Protein AF-A0A7W3YLF6-F1 (afdb_monomer_lite)

pLDDT: mean 79.17, std 14.05, range [45.22, 95.12]

Foldseek 3Di:
DDKDALVVQQDWDWDDDPQKIKIWHRKDKFFDDDDFWDKDQDDGPDPPPVPQPDDVVPQDDQDFAWKFFWAQDPVRMIDGPPVGTQDWGWDWDQDPNTIMITTGRDPVDPVVVSCVVVVGRMMMGTTMGIGRD

Secondary structure (DSSP, 8-state):
--EEEHHHHTS-EEEEETTEEEEE---EEEESSS-SEEEE---------TT----GGG---S---EEEEEEEETTTEEEEEEEEEPP-EEEEEEETTEEEEEEE--TTS-HHHHHHHTT--EEEEE-EEEEE-

Organism: NCBI:txid2759748

Radius of gyration: 15.6 Å; chains: 1; bounding box: 39×37×39 Å

Structure (mmCIF, N/CA/C/O backbone):
data_AF-A0A7W3YLF6-F1
#
_entry.id   AF-A0A7W3YLF6-F1
#
loop_
_atom_site.group_PDB
_atom_site.id
_atom_site.type_symbol
_atom_site.label_atom_id
_atom_site.label_alt_id
_atom_site.label_comp_id
_atom_site.label_asym_id
_atom_site.label_entity_id
_atom_site.label_seq_id
_atom_site.pdbx_PDB_ins_code
_atom_site.Cartn_x
_atom_site.Cartn_y
_atom_site.Cartn_z
_atom_site.occupancy
_atom_site.B_iso_or_equiv
_atom_site.auth_seq_id
_atom_site.auth_comp_id
_atom_site.auth_asym_id
_atom_site.auth_atom_id
_atom_site.pdbx_PDB_model_num
ATOM 1 N N . MET A 1 1 ? -3.847 -11.069 13.923 1.00 58.53 1 MET A N 1
ATOM 2 C CA . MET A 1 1 ? -3.438 -9.758 13.371 1.00 58.53 1 MET A CA 1
ATOM 3 C C . MET A 1 1 ? -1.929 -9.667 13.505 1.00 58.53 1 MET A C 1
ATOM 5 O O . MET A 1 1 ? -1.421 -10.130 14.520 1.00 58.53 1 MET A O 1
ATOM 9 N N . THR A 1 2 ? -1.219 -9.151 12.500 1.00 79.25 2 THR A N 1
ATOM 10 C CA . THR A 1 2 ? 0.254 -9.127 12.494 1.00 79.25 2 THR A CA 1
ATOM 11 C C . THR A 1 2 ? 0.727 -7.682 12.436 1.00 79.25 2 THR A C 1
ATOM 13 O O . THR A 1 2 ? 0.535 -7.011 11.424 1.00 79.25 2 THR A O 1
ATOM 16 N N . MET A 1 3 ? 1.338 -7.207 13.521 1.00 86.69 3 MET A N 1
ATOM 17 C CA . MET A 1 3 ? 2.035 -5.921 13.535 1.00 86.69 3 MET A CA 1
ATOM 18 C C . MET A 1 3 ? 3.402 -6.076 12.870 1.00 86.69 3 MET A C 1
ATOM 20 O O . MET A 1 3 ? 4.074 -7.091 13.052 1.00 86.69 3 MET A O 1
ATOM 24 N N . THR A 1 4 ? 3.816 -5.073 12.102 1.00 88.19 4 THR A N 1
ATOM 25 C CA . THR A 1 4 ? 5.120 -5.047 11.428 1.00 88.19 4 THR A CA 1
ATOM 26 C C . THR A 1 4 ? 5.812 -3.725 11.735 1.00 88.19 4 THR A C 1
ATOM 28 O O . THR A 1 4 ? 5.144 -2.699 11.846 1.00 88.19 4 THR A O 1
ATOM 31 N N . SER A 1 5 ? 7.138 -3.723 11.905 1.00 91.62 5 SER A N 1
ATOM 32 C CA . SER A 1 5 ? 7.863 -2.455 12.027 1.00 91.62 5 SER A CA 1
ATOM 33 C C . SER A 1 5 ? 7.895 -1.731 10.683 1.00 91.62 5 SER A C 1
ATOM 35 O O . SER A 1 5 ? 8.003 -2.367 9.632 1.00 91.62 5 SER A O 1
ATOM 37 N N . VAL A 1 6 ? 7.850 -0.402 10.722 1.00 87.12 6 VAL A N 1
ATOM 38 C CA . VAL A 1 6 ? 7.970 0.454 9.530 1.00 87.12 6 VAL A CA 1
ATOM 39 C C . VAL A 1 6 ? 9.260 0.139 8.775 1.00 87.12 6 VAL A C 1
ATOM 41 O O . VAL A 1 6 ? 9.216 -0.170 7.590 1.00 87.12 6 VAL A O 1
ATOM 44 N N . LYS A 1 7 ? 10.385 0.046 9.497 1.00 86.69 7 LYS A N 1
ATOM 45 C CA . LYS A 1 7 ? 11.697 -0.298 8.927 1.00 86.69 7 LYS A CA 1
ATOM 46 C C . LYS A 1 7 ? 11.696 -1.598 8.129 1.00 86.69 7 LYS A C 1
ATOM 48 O O . LYS A 1 7 ? 12.421 -1.708 7.151 1.00 86.69 7 LYS A O 1
ATOM 53 N N . LYS A 1 8 ? 10.921 -2.603 8.551 1.00 87.12 8 LYS A N 1
ATOM 54 C CA . LYS A 1 8 ? 10.814 -3.874 7.822 1.00 87.12 8 LYS A CA 1
ATOM 55 C C . LYS A 1 8 ? 9.970 -3.732 6.554 1.00 87.12 8 LYS A C 1
ATOM 57 O O . LYS A 1 8 ? 10.228 -4.434 5.588 1.00 87.12 8 LYS A O 1
ATOM 62 N N . LEU A 1 9 ? 8.968 -2.856 6.555 1.00 85.75 9 LEU A N 1
ATOM 63 C CA . LEU A 1 9 ? 8.135 -2.595 5.380 1.00 85.75 9 LEU A CA 1
ATOM 64 C C . LEU A 1 9 ? 8.821 -1.698 4.344 1.00 85.75 9 LEU A C 1
ATOM 66 O O . LEU A 1 9 ? 8.511 -1.795 3.165 1.00 85.75 9 LEU A O 1
ATOM 70 N N . GLU A 1 10 ? 9.762 -0.859 4.764 1.00 84.19 10 GLU A N 1
ATOM 71 C CA . GLU A 1 10 ? 10.588 -0.033 3.874 1.00 84.19 10 GLU A CA 1
ATOM 72 C C . GLU A 1 10 ? 11.756 -0.810 3.241 1.00 84.19 10 GLU A C 1
ATOM 74 O O . GLU A 1 10 ? 12.535 -0.252 2.471 1.00 84.19 10 GLU A O 1
ATOM 79 N N . GLN A 1 11 ? 11.910 -2.100 3.551 1.00 83.50 11 GLN A N 1
ATOM 80 C CA . GLN A 1 11 ? 12.904 -2.952 2.905 1.00 83.50 11 GLN A CA 1
ATOM 81 C C . GLN A 1 11 ? 12.365 -3.495 1.586 1.00 83.50 11 GLN A C 1
ATOM 83 O O . GLN A 1 11 ? 11.328 -4.157 1.554 1.00 83.50 11 GLN A O 1
ATOM 88 N N . VAL A 1 12 ? 13.128 -3.292 0.512 1.00 80.88 12 VAL A N 1
ATOM 89 C CA . VAL A 1 12 ? 12.870 -3.953 -0.769 1.00 80.88 12 VAL A CA 1
ATOM 90 C C . VAL A 1 12 ? 13.137 -5.446 -0.610 1.00 80.88 12 VAL A C 1
ATOM 92 O O . VAL A 1 12 ? 14.215 -5.855 -0.171 1.00 80.88 12 VAL A O 1
ATOM 95 N N . THR A 1 13 ? 12.163 -6.269 -0.981 1.00 83.25 13 THR A N 1
ATOM 96 C CA . THR A 1 13 ? 12.299 -7.730 -0.986 1.00 83.25 13 THR A CA 1
ATOM 97 C C . THR A 1 13 ? 11.869 -8.296 -2.330 1.00 83.25 13 THR A C 1
ATOM 99 O O . THR A 1 13 ? 11.169 -7.649 -3.107 1.00 83.25 13 THR A O 1
ATOM 102 N N . TYR A 1 14 ? 12.313 -9.510 -2.637 1.00 81.69 14 TYR A N 1
ATOM 103 C CA . TYR A 1 14 ? 11.969 -10.176 -3.885 1.00 81.69 14 TYR A CA 1
ATOM 104 C C . TYR A 1 14 ? 11.702 -11.657 -3.649 1.00 81.69 14 TYR 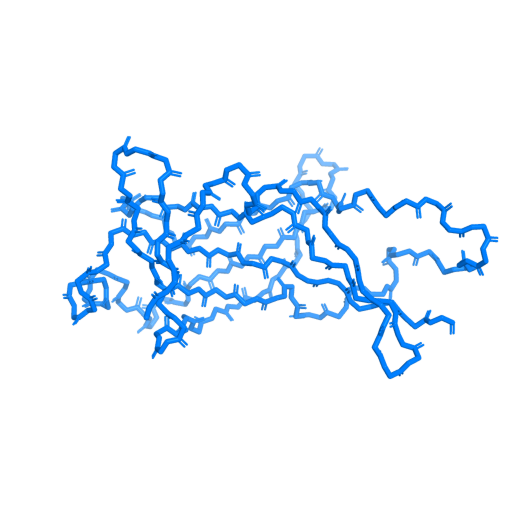A C 1
ATOM 106 O O . TYR A 1 14 ? 12.297 -12.282 -2.770 1.00 81.69 14 TYR A O 1
ATOM 114 N N . GLU A 1 15 ? 10.821 -12.228 -4.461 1.00 85.06 15 GLU A N 1
ATOM 115 C CA . GLU A 1 15 ? 10.530 -13.657 -4.467 1.00 85.06 15 GLU A CA 1
ATOM 116 C C . GLU A 1 15 ? 10.313 -14.160 -5.898 1.00 85.06 15 GLU A C 1
ATOM 118 O O . GLU A 1 15 ? 9.784 -13.447 -6.752 1.00 85.06 15 GLU A O 1
ATOM 123 N N . LYS A 1 16 ? 10.718 -15.405 -6.174 1.00 80.75 16 LYS A N 1
ATOM 124 C CA . LYS A 1 16 ? 10.361 -16.088 -7.423 1.00 80.75 16 LYS A CA 1
ATOM 125 C C . LYS A 1 16 ? 9.096 -16.907 -7.196 1.00 80.75 16 LYS A C 1
ATOM 127 O O . LYS A 1 16 ? 9.076 -17.788 -6.338 1.00 80.75 16 LYS A O 1
ATOM 132 N N . LYS A 1 17 ? 8.053 -16.647 -7.983 1.00 81.44 17 LYS A N 1
ATOM 133 C CA . LYS A 1 17 ? 6.768 -17.350 -7.895 1.00 81.44 17 LYS A CA 1
ATOM 134 C C . LYS A 1 17 ? 6.189 -17.561 -9.287 1.00 81.44 17 LYS A C 1
ATOM 136 O O . LYS A 1 17 ? 6.070 -16.619 -10.059 1.00 81.44 17 LYS A O 1
ATOM 141 N N . ASN A 1 18 ? 5.815 -18.801 -9.607 1.00 81.31 18 ASN A N 1
ATOM 142 C CA . ASN A 1 18 ? 5.214 -19.174 -10.897 1.00 81.31 18 ASN A CA 1
ATOM 143 C C . ASN A 1 18 ? 6.025 -18.708 -12.128 1.00 81.31 18 ASN A C 1
ATOM 145 O O . ASN A 1 18 ? 5.446 -18.240 -13.104 1.00 81.31 18 ASN A O 1
ATOM 149 N N . GLY A 1 19 ? 7.360 -18.790 -12.073 1.00 75.00 19 GLY A N 1
ATOM 150 C CA . GLY A 1 19 ? 8.236 -18.353 -13.173 1.00 75.00 19 GLY A CA 1
ATOM 151 C C . GLY A 1 19 ? 8.349 -16.834 -13.346 1.00 75.00 19 GLY A C 1
ATOM 152 O O . GLY A 1 19 ? 8.964 -16.380 -14.301 1.00 75.00 19 GLY A O 1
ATOM 153 N N . LYS A 1 20 ? 7.780 -16.045 -12.428 1.00 76.00 20 LYS A N 1
ATOM 154 C CA . LYS A 1 20 ? 7.923 -14.589 -12.383 1.00 76.00 20 LYS A CA 1
ATOM 155 C C . LYS A 1 20 ? 8.777 -14.171 -11.195 1.00 76.00 20 LYS A C 1
ATOM 157 O O . LYS A 1 20 ? 8.733 -14.804 -10.134 1.00 76.00 20 LYS A O 1
ATOM 162 N N . LEU A 1 21 ? 9.506 -13.075 -11.358 1.00 77.50 21 LEU A N 1
ATOM 163 C CA . LEU A 1 21 ? 10.113 -12.353 -10.251 1.00 77.50 21 LEU A CA 1
ATOM 164 C C . LEU A 1 21 ? 9.111 -11.318 -9.734 1.00 77.50 21 LEU A C 1
ATOM 166 O O . LEU A 1 21 ? 8.691 -10.429 -10.473 1.00 77.50 21 LEU A O 1
ATOM 170 N N . ILE A 1 22 ? 8.740 -11.440 -8.465 1.00 81.69 22 ILE A N 1
ATOM 171 C CA . ILE A 1 22 ? 7.893 -10.480 -7.762 1.00 81.69 22 ILE A CA 1
ATOM 172 C C . ILE A 1 22 ? 8.796 -9.628 -6.882 1.00 81.69 22 ILE A C 1
ATOM 174 O O . ILE A 1 22 ? 9.562 -10.159 -6.077 1.00 81.69 22 ILE A O 1
ATOM 178 N N . ILE A 1 23 ? 8.703 -8.314 -7.038 1.00 79.31 23 ILE A N 1
ATOM 179 C CA . ILE A 1 23 ? 9.470 -7.341 -6.265 1.00 79.31 23 ILE A CA 1
ATOM 180 C C . ILE A 1 23 ? 8.496 -6.563 -5.408 1.00 79.31 23 ILE A C 1
ATOM 182 O O . ILE A 1 23 ? 7.599 -5.904 -5.930 1.00 79.31 23 ILE A O 1
ATOM 186 N N . HIS A 1 24 ? 8.686 -6.660 -4.100 1.00 83.00 24 HIS A N 1
ATOM 187 C CA . HIS A 1 24 ? 7.971 -5.879 -3.105 1.00 83.00 24 HIS A CA 1
ATOM 188 C C . HIS A 1 24 ? 8.843 -4.667 -2.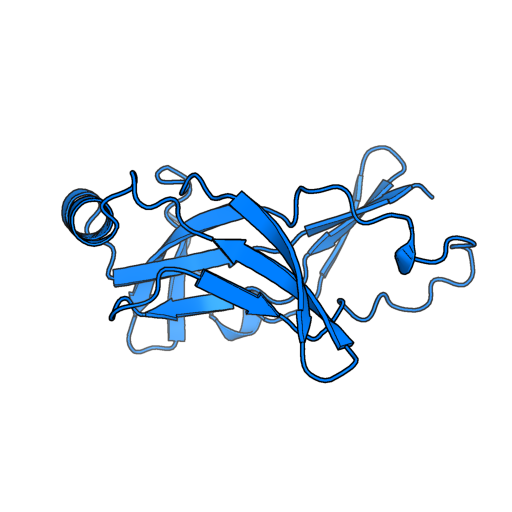797 1.00 83.00 24 HIS A C 1
ATOM 190 O O . HIS A 1 24 ? 9.904 -4.811 -2.184 1.00 83.00 24 HIS A O 1
ATOM 196 N N . ASP A 1 25 ? 8.438 -3.500 -3.288 1.00 81.50 25 ASP A N 1
ATOM 197 C CA . ASP A 1 25 ? 9.165 -2.261 -3.023 1.00 81.50 25 ASP A CA 1
ATOM 198 C C . ASP A 1 25 ? 8.881 -1.747 -1.607 1.00 81.50 25 ASP A C 1
ATOM 200 O O . ASP A 1 25 ? 8.039 -2.278 -0.877 1.00 81.50 25 ASP A O 1
ATOM 204 N N . GLN A 1 26 ? 9.590 -0.693 -1.227 1.00 85.69 26 GLN A N 1
ATOM 205 C CA . GLN A 1 26 ? 9.382 0.033 0.008 1.00 85.69 26 GLN A CA 1
ATOM 206 C C . GLN A 1 26 ? 7.912 0.436 0.168 1.00 85.69 26 GLN A C 1
ATOM 208 O O . GLN A 1 26 ? 7.353 1.196 -0.625 1.00 85.69 26 GLN A O 1
ATOM 213 N N . ALA A 1 27 ? 7.286 -0.041 1.240 1.00 87.56 27 ALA A N 1
ATOM 214 C CA . ALA A 1 27 ? 5.954 0.405 1.597 1.00 87.56 27 ALA A CA 1
ATOM 215 C C . ALA A 1 27 ? 5.938 1.911 1.854 1.00 87.56 27 ALA A C 1
ATOM 217 O O . ALA A 1 27 ? 6.905 2.508 2.336 1.00 87.56 27 ALA A O 1
ATOM 218 N N . ARG A 1 28 ? 4.781 2.513 1.608 1.00 88.56 28 ARG A N 1
ATOM 219 C CA . ARG A 1 28 ? 4.533 3.913 1.916 1.00 88.56 28 ARG A CA 1
ATOM 220 C C . ARG A 1 28 ? 3.389 4.031 2.902 1.00 88.56 28 ARG A C 1
ATOM 222 O O . ARG A 1 28 ? 2.336 3.424 2.715 1.00 88.56 28 ARG A O 1
ATOM 229 N N . ILE A 1 29 ? 3.607 4.804 3.958 1.00 88.25 29 ILE A N 1
ATOM 230 C CA . ILE A 1 29 ? 2.649 4.984 5.047 1.00 88.25 29 ILE A CA 1
ATOM 231 C C . ILE A 1 29 ? 2.226 6.446 5.073 1.00 88.25 29 ILE A C 1
ATOM 233 O O . ILE A 1 29 ? 3.068 7.339 5.100 1.00 88.25 29 ILE A O 1
ATOM 237 N N . ILE A 1 30 ? 0.920 6.683 5.080 1.00 85.19 30 ILE A N 1
ATOM 238 C CA . ILE A 1 30 ? 0.328 8.017 5.144 1.00 85.19 30 ILE A CA 1
ATOM 239 C C . ILE A 1 30 ? -0.509 8.097 6.410 1.00 85.19 30 ILE A C 1
ATOM 241 O O . ILE A 1 30 ? -1.430 7.303 6.588 1.00 85.19 30 ILE A O 1
ATOM 245 N N . ILE A 1 31 ? -0.210 9.063 7.275 1.00 85.00 31 ILE A N 1
ATOM 246 C CA . ILE A 1 31 ? -1.000 9.349 8.477 1.00 85.00 31 ILE A CA 1
ATOM 247 C C . ILE A 1 31 ? -2.102 10.338 8.083 1.00 85.00 31 ILE A C 1
ATOM 249 O O . ILE A 1 31 ? -1.854 11.308 7.370 1.00 85.00 31 ILE A O 1
ATOM 253 N N . ALA A 1 32 ? -3.338 10.025 8.460 1.00 63.59 32 ALA A N 1
ATOM 254 C CA . ALA A 1 32 ? -4.537 10.561 7.834 1.00 63.59 32 ALA A CA 1
ATOM 255 C C . ALA A 1 32 ? -4.857 12.022 8.198 1.00 63.59 32 ALA A C 1
ATOM 257 O O . ALA A 1 32 ? -5.755 12.284 8.991 1.00 63.59 32 ALA A O 1
ATOM 258 N N . GLU A 1 33 ? -4.205 12.973 7.533 1.00 56.78 33 GLU A N 1
ATOM 259 C CA . GLU A 1 33 ? -4.718 14.337 7.382 1.00 56.78 33 GLU A CA 1
ATOM 260 C C . GLU A 1 33 ? -4.664 14.763 5.905 1.00 56.78 33 GLU A C 1
ATOM 262 O O . GLU A 1 33 ? -3.600 14.902 5.313 1.00 56.78 33 GLU A O 1
ATOM 267 N N . GLY A 1 34 ? -5.838 14.943 5.285 1.00 56.25 34 GLY A N 1
ATOM 268 C CA . GLY A 1 34 ? -6.010 15.741 4.060 1.00 56.25 34 GLY A CA 1
ATOM 269 C C . GLY A 1 34 ? -5.546 15.171 2.710 1.00 56.25 34 GLY A C 1
ATOM 270 O O . GLY A 1 34 ? -5.711 15.863 1.708 1.00 56.25 34 GLY A O 1
ATOM 271 N N . PHE A 1 35 ? -5.008 13.951 2.621 1.00 64.25 35 PHE A N 1
ATOM 272 C CA . PHE A 1 35 ? -4.462 13.440 1.351 1.00 64.25 35 PHE A CA 1
ATOM 273 C C . PHE A 1 35 ? -5.443 12.594 0.519 1.00 64.25 35 PHE A C 1
ATOM 275 O O . PHE A 1 35 ? -5.959 11.577 0.977 1.00 64.25 35 PHE A O 1
ATOM 282 N N . SER A 1 36 ? -5.637 12.989 -0.746 1.00 68.38 36 SER A N 1
ATOM 283 C CA . SER A 1 36 ? -6.415 12.269 -1.774 1.00 68.38 36 SER A CA 1
ATOM 284 C C . SER A 1 36 ? -5.548 11.549 -2.820 1.00 68.38 36 SER A C 1
ATOM 286 O O . SER A 1 36 ? -6.060 10.764 -3.620 1.00 68.38 36 SER A O 1
ATOM 288 N N . LYS A 1 37 ? -4.231 11.791 -2.826 1.00 76.00 37 LYS A N 1
ATOM 289 C CA . LYS A 1 37 ? -3.303 11.300 -3.853 1.00 76.00 37 LYS A CA 1
ATOM 290 C C . LYS A 1 37 ? -1.919 11.029 -3.269 1.00 76.00 37 LYS A C 1
ATOM 292 O O . LYS A 1 37 ? -1.430 11.816 -2.465 1.00 76.00 37 LYS A O 1
ATOM 297 N N . MET A 1 38 ? -1.276 9.961 -3.732 1.00 80.88 38 MET A N 1
ATOM 298 C CA . MET A 1 38 ? 0.114 9.630 -3.424 1.00 80.88 38 MET A CA 1
ATOM 299 C C . MET A 1 38 ? 0.895 9.380 -4.711 1.00 80.88 38 MET A C 1
ATOM 301 O O . MET A 1 38 ? 0.383 8.733 -5.623 1.00 80.88 38 MET A O 1
ATOM 305 N N . MET A 1 39 ? 2.124 9.890 -4.766 1.00 80.06 39 MET A N 1
ATOM 306 C CA . MET A 1 39 ? 3.064 9.687 -5.866 1.00 80.06 39 MET A CA 1
ATOM 307 C C . MET A 1 39 ? 4.428 9.283 -5.325 1.00 80.06 39 MET A C 1
ATOM 309 O O . MET A 1 39 ? 4.857 9.804 -4.297 1.00 80.06 39 MET A O 1
ATOM 313 N N . ASP A 1 40 ? 5.096 8.394 -6.047 1.00 73.50 40 ASP A N 1
ATOM 314 C CA . ASP A 1 40 ? 6.483 8.010 -5.845 1.00 73.50 40 ASP A CA 1
ATOM 315 C C . ASP A 1 40 ? 7.300 8.332 -7.097 1.00 73.50 40 ASP A C 1
ATOM 317 O O . ASP A 1 40 ? 6.871 8.100 -8.231 1.00 73.50 40 ASP A O 1
ATOM 321 N N . THR A 1 41 ? 8.478 8.904 -6.881 1.00 62.53 41 THR A N 1
ATOM 322 C CA . THR A 1 41 ? 9.442 9.258 -7.927 1.00 62.53 41 THR A CA 1
ATOM 323 C C . THR A 1 41 ? 10.500 8.180 -8.119 1.00 62.53 41 THR A C 1
ATOM 325 O O . THR A 1 41 ? 11.218 8.195 -9.117 1.00 62.53 41 THR A O 1
ATOM 328 N N . THR A 1 42 ? 10.624 7.245 -7.175 1.00 63.09 42 THR A N 1
ATOM 329 C CA . THR A 1 42 ? 11.662 6.221 -7.214 1.00 63.09 42 THR A CA 1
ATOM 330 C C . THR A 1 42 ? 11.047 4.949 -7.764 1.00 63.09 42 THR A C 1
ATOM 332 O O . THR A 1 42 ? 10.243 4.297 -7.106 1.00 63.09 42 THR A O 1
ATOM 335 N N . LEU A 1 43 ? 11.401 4.583 -8.998 1.00 57.12 43 LEU A N 1
ATOM 336 C CA . LEU A 1 43 ? 11.186 3.202 -9.415 1.00 57.12 43 LEU A CA 1
ATOM 337 C C . LEU A 1 43 ? 12.073 2.306 -8.540 1.00 57.12 43 LEU A C 1
ATOM 339 O O . LEU A 1 43 ? 13.243 2.650 -8.331 1.00 57.12 43 LEU A O 1
ATOM 343 N N . PRO A 1 44 ? 11.554 1.174 -8.043 1.00 55.00 44 PRO A N 1
ATOM 344 C CA . PRO A 1 44 ? 12.311 0.294 -7.167 1.00 55.00 44 PRO A CA 1
ATOM 345 C C . PRO A 1 44 ? 13.598 -0.105 -7.882 1.00 55.00 44 PRO A C 1
ATOM 347 O O . PRO A 1 44 ? 13.565 -0.551 -9.036 1.00 55.00 44 PRO A O 1
ATOM 350 N N . SER A 1 45 ? 14.741 0.064 -7.221 1.00 50.81 45 SER A N 1
ATOM 351 C CA . SER A 1 45 ? 16.018 -0.390 -7.753 1.00 50.81 45 SER A CA 1
ATOM 352 C C . SER A 1 45 ? 16.010 -1.915 -7.778 1.00 50.81 45 SER A C 1
ATOM 354 O O . SER A 1 45 ? 16.317 -2.583 -6.793 1.00 50.81 45 SER A O 1
ATOM 356 N N . ILE A 1 46 ? 15.619 -2.496 -8.915 1.00 54.44 46 ILE A N 1
ATOM 357 C CA . ILE A 1 46 ? 15.740 -3.939 -9.098 1.00 54.44 46 ILE A CA 1
ATOM 358 C C . ILE A 1 46 ? 17.230 -4.266 -9.001 1.00 54.44 46 ILE A C 1
ATOM 360 O O . ILE A 1 46 ? 18.019 -3.658 -9.736 1.00 54.44 46 ILE A O 1
ATOM 364 N N . PRO A 1 47 ? 17.649 -5.197 -8.123 1.00 52.84 47 PRO A N 1
ATOM 365 C CA . PRO A 1 47 ? 19.015 -5.691 -8.172 1.00 52.84 47 PRO A CA 1
ATOM 366 C C . PRO A 1 47 ? 19.258 -6.171 -9.600 1.00 52.84 47 PRO A C 1
ATOM 368 O O . PRO A 1 47 ? 18.484 -6.994 -10.076 1.00 52.84 47 PRO A O 1
ATOM 371 N N . GLN A 1 48 ? 20.255 -5.622 -10.307 1.00 52.41 48 GLN A N 1
ATOM 372 C CA . GLN A 1 48 ? 20.550 -6.008 -11.690 1.00 52.41 48 GLN A CA 1
ATOM 373 C C . GLN A 1 48 ? 20.800 -7.515 -11.732 1.00 52.41 48 GLN A C 1
ATOM 375 O O . GLN A 1 48 ? 21.904 -7.986 -11.469 1.00 52.41 48 GLN A O 1
ATOM 380 N N . LEU A 1 49 ? 19.751 -8.287 -12.002 1.00 56.44 49 LEU A N 1
ATOM 381 C CA . LEU A 1 49 ? 19.866 -9.717 -12.154 1.00 56.44 49 LEU A CA 1
ATOM 382 C C . LEU A 1 49 ? 20.451 -9.909 -13.548 1.00 56.44 49 LEU A C 1
ATOM 384 O O . LEU A 1 49 ? 19.797 -9.540 -14.523 1.00 56.44 49 LEU A O 1
ATOM 388 N N . PRO A 1 50 ? 21.664 -10.472 -13.674 1.00 56.62 50 PRO A N 1
ATOM 389 C CA . PRO A 1 50 ? 22.388 -10.517 -14.945 1.00 56.62 50 PRO A CA 1
ATOM 390 C C . PRO A 1 50 ? 21.660 -11.305 -16.052 1.00 56.62 50 PRO A C 1
ATOM 392 O O . PRO A 1 50 ? 22.077 -11.269 -17.204 1.00 56.62 50 PRO A O 1
ATOM 395 N N . HIS A 1 51 ? 20.575 -12.010 -15.715 1.00 60.97 51 HIS A N 1
ATOM 396 C CA . HIS A 1 51 ? 19.721 -12.754 -16.639 1.00 60.97 51 HIS A CA 1
ATOM 397 C C . HIS A 1 51 ? 18.472 -11.989 -17.115 1.00 60.97 51 HIS A C 1
ATOM 399 O O . HIS A 1 51 ? 17.923 -12.349 -18.154 1.00 60.97 51 HIS A O 1
ATOM 405 N N . LEU A 1 52 ? 18.039 -10.924 -16.428 1.00 56.41 52 LEU A N 1
ATOM 406 C CA . LEU A 1 52 ? 16.853 -10.163 -16.827 1.00 56.41 52 LEU A CA 1
ATOM 407 C C . LEU A 1 52 ? 17.186 -9.244 -18.010 1.00 56.41 52 LEU A C 1
ATOM 409 O O . LEU A 1 52 ? 17.813 -8.199 -17.856 1.00 56.41 52 LEU A O 1
ATOM 413 N N . LYS A 1 53 ? 16.733 -9.619 -19.211 1.00 54.47 53 LYS A N 1
ATOM 414 C CA . LYS A 1 53 ? 16.907 -8.834 -20.452 1.00 54.47 53 LYS A CA 1
ATOM 415 C C . LYS A 1 53 ? 15.877 -7.707 -20.629 1.00 54.47 53 LYS A C 1
ATOM 417 O O . LYS A 1 53 ? 15.836 -7.076 -21.685 1.00 54.47 53 LYS A O 1
ATOM 422 N N . ILE A 1 54 ? 15.009 -7.475 -19.645 1.00 51.50 54 ILE A N 1
ATOM 423 C CA . ILE A 1 54 ? 13.835 -6.607 -19.791 1.00 51.50 54 ILE A CA 1
ATOM 424 C C . ILE A 1 54 ? 14.118 -5.209 -19.234 1.00 51.50 54 ILE A C 1
ATOM 426 O O . ILE A 1 54 ? 14.499 -5.044 -18.078 1.00 51.50 54 ILE A O 1
ATOM 430 N N . SER A 1 55 ? 13.868 -4.187 -20.055 1.00 49.97 55 SER A N 1
ATOM 431 C CA . SER A 1 55 ? 13.777 -2.797 -19.603 1.00 49.97 55 SER A CA 1
ATOM 432 C C . SER A 1 55 ? 12.442 -2.578 -18.886 1.00 49.97 55 SER A C 1
ATOM 434 O O . SER A 1 55 ? 11.379 -2.662 -19.501 1.00 49.97 55 SER A O 1
ATOM 436 N N . LEU A 1 56 ? 12.501 -2.284 -17.585 1.00 50.50 56 LEU A N 1
ATOM 437 C CA . LEU A 1 56 ? 11.335 -2.097 -16.709 1.00 50.50 56 LEU A CA 1
ATOM 438 C C . LEU A 1 56 ? 10.388 -0.982 -17.129 1.00 50.50 56 LEU A C 1
ATOM 440 O O . LEU A 1 56 ? 9.201 -1.056 -16.825 1.00 50.50 56 LEU A O 1
ATOM 444 N N . ALA A 1 57 ? 10.894 0.006 -17.869 1.00 47.53 57 ALA A N 1
ATOM 445 C CA . ALA A 1 57 ? 10.106 1.115 -18.395 1.00 47.53 57 ALA A CA 1
ATOM 446 C C . ALA A 1 57 ? 8.929 0.649 -19.278 1.00 47.53 57 ALA A C 1
ATOM 448 O O . ALA A 1 57 ? 8.006 1.413 -19.527 1.00 47.53 57 ALA A O 1
ATOM 449 N N . LYS A 1 58 ? 8.942 -0.607 -19.756 1.00 45.22 58 LYS A N 1
ATOM 450 C CA . LYS A 1 58 ? 7.871 -1.186 -20.583 1.00 45.22 58 LYS A CA 1
ATOM 451 C C . LYS A 1 58 ? 6.969 -2.188 -19.855 1.00 45.22 58 LYS A C 1
ATOM 453 O O . LYS A 1 58 ? 5.985 -2.624 -20.444 1.00 45.22 58 LYS A O 1
ATOM 458 N N . THR A 1 59 ? 7.276 -2.558 -18.610 1.00 49.69 59 THR A N 1
ATOM 459 C CA . THR A 1 59 ? 6.580 -3.639 -17.877 1.00 49.69 59 THR A CA 1
ATOM 460 C C . THR A 1 59 ? 5.658 -3.127 -16.770 1.00 49.69 59 THR A C 1
ATOM 462 O O . THR A 1 59 ? 5.148 -3.918 -15.977 1.00 49.69 59 THR A O 1
ATOM 465 N N . LEU A 1 60 ? 5.422 -1.815 -16.702 1.00 51.75 60 LEU A N 1
ATOM 466 C CA . LEU A 1 60 ? 4.512 -1.207 -15.734 1.00 51.75 60 LEU A CA 1
ATOM 467 C C . LEU A 1 60 ? 3.062 -1.517 -16.134 1.00 51.75 60 LEU A C 1
ATOM 469 O O . LEU A 1 60 ? 2.382 -0.740 -16.799 1.00 51.75 60 LEU A O 1
ATOM 473 N N . ASN A 1 61 ? 2.580 -2.695 -15.738 1.00 51.53 61 ASN A N 1
ATOM 474 C CA . ASN A 1 61 ? 1.147 -2.938 -15.656 1.00 51.53 61 ASN A CA 1
ATOM 475 C C . ASN A 1 61 ? 0.534 -1.931 -14.670 1.00 51.53 61 ASN A C 1
ATOM 477 O O . ASN A 1 61 ? 1.137 -1.603 -13.654 1.00 51.53 61 ASN A O 1
ATOM 481 N N . HIS A 1 62 ? -0.693 -1.486 -14.944 1.00 56.22 62 HIS A N 1
ATOM 482 C CA . HIS A 1 62 ? -1.449 -0.476 -14.185 1.00 56.22 62 HIS A CA 1
ATOM 483 C C . HIS A 1 62 ? -1.823 -0.890 -12.740 1.00 56.22 62 HIS A C 1
ATOM 485 O O . HIS A 1 62 ? -2.751 -0.335 -12.157 1.00 56.22 62 HIS A O 1
ATOM 491 N N . ASN A 1 63 ? -1.161 -1.892 -12.163 1.00 63.75 63 ASN A N 1
ATOM 492 C CA . ASN A 1 63 ? -1.402 -2.381 -10.816 1.00 63.75 63 ASN A CA 1
ATOM 493 C C . ASN A 1 63 ? -0.100 -2.298 -10.015 1.00 63.75 63 ASN A C 1
ATOM 495 O O . ASN A 1 63 ? 0.723 -3.208 -10.055 1.00 63.75 63 ASN A O 1
ATOM 499 N N . PHE A 1 64 ? 0.075 -1.189 -9.299 1.00 78.31 64 PHE A N 1
ATOM 500 C CA . PHE A 1 64 ? 1.260 -0.915 -8.492 1.00 78.31 64 PHE A CA 1
ATOM 501 C C . PHE A 1 64 ? 1.110 -1.450 -7.066 1.00 78.31 64 PHE A C 1
ATOM 503 O O . PHE A 1 64 ? 1.405 -0.761 -6.093 1.00 78.31 64 PHE A O 1
ATOM 510 N N . GLY A 1 65 ? 0.608 -2.675 -6.924 1.00 85.81 65 GLY A N 1
ATOM 511 C CA . GLY A 1 65 ? 0.393 -3.320 -5.634 1.00 85.81 65 GLY A CA 1
ATOM 512 C C . GLY A 1 65 ? -0.949 -2.976 -4.989 1.00 85.81 65 GLY A C 1
ATOM 513 O O . GLY A 1 65 ? -1.969 -2.861 -5.657 1.00 85.81 65 GLY A O 1
ATOM 514 N N . ASN A 1 66 ? -0.989 -2.898 -3.660 1.00 90.81 66 ASN A N 1
ATOM 515 C CA . ASN A 1 66 ? -2.251 -2.798 -2.921 1.00 90.81 66 ASN A CA 1
ATOM 516 C C . ASN A 1 66 ? -2.212 -1.688 -1.879 1.00 90.81 66 ASN A C 1
ATOM 518 O O . ASN A 1 66 ? -1.187 -1.469 -1.235 1.00 90.81 66 ASN A O 1
ATOM 522 N N . VAL A 1 67 ? -3.356 -1.044 -1.666 1.00 91.88 67 VAL A N 1
ATOM 523 C CA . VAL A 1 67 ? -3.531 -0.002 -0.655 1.00 91.88 67 VAL A CA 1
ATOM 524 C C . VAL A 1 67 ? -4.502 -0.503 0.408 1.00 91.88 67 VAL A C 1
ATOM 526 O O . VAL A 1 67 ? -5.543 -1.072 0.086 1.00 91.88 67 VAL A O 1
ATOM 529 N N . TYR A 1 68 ? -4.162 -0.316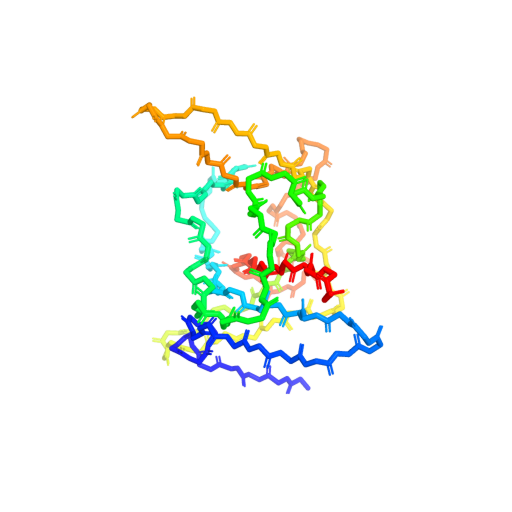 1.679 1.00 93.94 68 TYR A N 1
ATOM 530 C CA . TYR A 1 68 ? -4.949 -0.772 2.823 1.00 93.94 68 TYR A CA 1
ATOM 531 C C . TYR A 1 68 ? 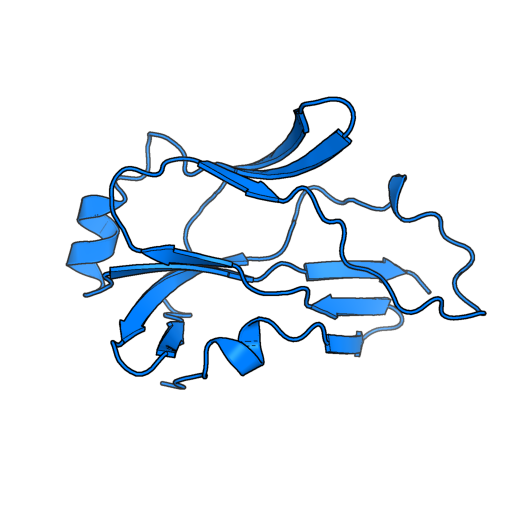-5.112 0.339 3.847 1.00 93.94 68 TYR A C 1
ATOM 533 O O . TYR A 1 68 ? -4.232 1.187 4.004 1.00 93.94 68 TYR A O 1
ATOM 541 N N . LEU A 1 69 ? -6.196 0.274 4.614 1.00 94.19 69 LEU A N 1
ATOM 542 C CA . LEU A 1 69 ? -6.252 0.977 5.889 1.00 94.19 69 LEU A CA 1
ATOM 543 C C . LEU A 1 69 ? -5.260 0.356 6.876 1.00 94.19 69 LEU A C 1
ATOM 545 O O . LEU A 1 69 ? -4.980 -0.846 6.845 1.00 94.19 69 LEU A O 1
ATOM 549 N N . ALA A 1 70 ? -4.735 1.180 7.772 1.00 94.19 70 ALA A N 1
ATOM 550 C CA . ALA A 1 70 ? -3.755 0.761 8.753 1.00 94.19 70 ALA A CA 1
ATOM 551 C C . ALA A 1 70 ? -3.900 1.506 10.081 1.00 94.19 70 ALA A C 1
ATOM 553 O O . ALA A 1 70 ? -4.477 2.595 10.164 1.00 94.19 70 ALA A O 1
ATOM 554 N N . ARG A 1 71 ? -3.333 0.905 11.128 1.00 94.56 71 ARG A N 1
ATOM 555 C CA . ARG A 1 71 ? -3.077 1.566 12.409 1.00 94.56 71 ARG A CA 1
ATOM 556 C C . ARG A 1 71 ? -1.585 1.799 12.533 1.00 94.56 71 ARG A C 1
ATOM 558 O O . ARG A 1 71 ? -0.819 0.844 12.607 1.00 94.56 71 ARG A O 1
ATOM 565 N N . PHE A 1 72 ? -1.185 3.057 12.514 1.00 93.44 72 PHE A N 1
ATOM 566 C CA . PHE A 1 72 ? 0.161 3.497 12.822 1.00 93.44 72 PHE A CA 1
ATOM 567 C C . PHE A 1 72 ? 0.261 3.804 14.316 1.00 93.44 72 PHE A C 1
ATOM 569 O O . PHE A 1 72 ? -0.572 4.531 14.867 1.00 93.44 72 PHE A O 1
ATOM 576 N N . TYR A 1 73 ? 1.271 3.235 14.963 1.00 92.12 73 TYR A N 1
ATOM 577 C CA . TYR A 1 73 ? 1.518 3.367 16.392 1.00 92.12 73 TYR A CA 1
ATOM 578 C C . TYR A 1 73 ? 2.750 4.250 16.648 1.00 92.12 73 TYR A C 1
ATOM 580 O O . TYR A 1 73 ? 3.681 4.245 15.841 1.00 92.12 73 TYR A O 1
ATOM 588 N N . PRO A 1 74 ? 2.817 4.961 17.791 1.00 89.69 74 PRO A N 1
ATOM 589 C CA . PRO A 1 74 ? 3.941 5.850 18.113 1.00 89.69 74 PRO A CA 1
ATOM 590 C C . PRO A 1 74 ? 5.321 5.174 18.163 1.00 89.69 74 PRO A C 1
ATOM 592 O O . PRO A 1 74 ? 6.338 5.849 18.076 1.00 89.69 74 PRO A O 1
ATOM 595 N N . ASN A 1 75 ? 5.374 3.850 18.314 1.00 92.38 75 ASN A N 1
ATOM 596 C CA . ASN A 1 75 ? 6.602 3.056 18.389 1.00 92.38 75 ASN A CA 1
ATOM 597 C C . ASN A 1 75 ? 7.098 2.557 17.015 1.00 92.38 75 ASN A C 1
ATOM 599 O O . ASN A 1 75 ? 7.749 1.515 16.949 1.00 92.38 75 ASN A O 1
ATOM 603 N N . GLU A 1 76 ? 6.754 3.253 15.926 1.00 90.00 76 GLU A N 1
ATOM 604 C CA . GLU A 1 76 ? 7.095 2.868 14.544 1.00 90.00 76 GLU A CA 1
ATOM 605 C C . GLU A 1 76 ? 6.619 1.453 14.169 1.00 90.00 76 GLU A C 1
ATOM 607 O O . GLU A 1 76 ? 7.238 0.739 13.370 1.00 90.00 76 GLU A O 1
ATOM 612 N N . GLN A 1 77 ? 5.506 1.021 14.760 1.00 94.12 77 GLN A N 1
ATOM 613 C CA . GLN A 1 77 ? 4.798 -0.175 14.334 1.00 94.12 77 GLN A CA 1
ATOM 614 C C . GLN A 1 77 ? 3.590 0.214 13.507 1.00 94.12 77 GLN A C 1
ATOM 616 O O . GLN A 1 77 ? 2.924 1.220 13.755 1.00 94.12 77 GLN A O 1
ATOM 621 N N . VAL A 1 78 ? 3.285 -0.627 12.530 1.00 93.75 78 VAL A N 1
ATOM 622 C CA . VAL A 1 78 ? 2.078 -0.501 11.738 1.00 93.75 78 VAL A CA 1
ATOM 623 C C . VAL A 1 78 ? 1.354 -1.836 11.674 1.00 93.75 78 VAL A C 1
ATOM 625 O O . VAL A 1 78 ? 1.940 -2.904 11.469 1.00 93.75 78 VAL A O 1
ATOM 628 N N . GLU A 1 79 ? 0.048 -1.771 11.873 1.00 95.12 79 GLU A N 1
ATOM 629 C CA . GLU A 1 79 ? -0.870 -2.871 11.636 1.00 95.12 79 GLU A CA 1
ATOM 630 C C . GLU A 1 79 ? -1.591 -2.619 10.314 1.00 95.12 79 GLU A C 1
ATOM 632 O O . GLU A 1 79 ? -2.378 -1.682 10.190 1.00 95.12 79 GLU A O 1
ATOM 637 N N . ILE A 1 80 ? -1.329 -3.467 9.321 1.00 94.75 80 ILE A N 1
ATOM 638 C CA . ILE A 1 80 ? -2.002 -3.411 8.022 1.00 94.75 80 ILE A CA 1
ATOM 639 C C . ILE A 1 80 ? -3.322 -4.172 8.130 1.00 94.75 80 ILE A C 1
ATOM 641 O O . ILE A 1 80 ? -3.330 -5.392 8.332 1.00 94.75 80 ILE A O 1
ATOM 645 N N . LEU A 1 81 ? -4.445 -3.478 7.950 1.00 94.81 81 LEU A N 1
ATOM 646 C CA . LEU A 1 81 ? -5.774 -4.076 8.017 1.00 94.81 81 LEU A CA 1
ATOM 647 C C . LEU A 1 81 ? -6.087 -4.773 6.689 1.00 94.81 81 LEU A C 1
ATOM 649 O O . LEU A 1 81 ? -6.762 -4.233 5.820 1.00 94.81 81 LEU A O 1
ATOM 653 N N . ARG A 1 82 ? -5.599 -6.008 6.521 1.00 92.19 82 ARG A N 1
ATOM 654 C CA . ARG A 1 82 ? -5.799 -6.806 5.291 1.00 92.19 82 ARG A CA 1
ATOM 655 C C . ARG A 1 82 ? -7.272 -7.060 4.947 1.00 92.19 82 ARG A C 1
ATOM 657 O O . ARG A 1 82 ? -7.583 -7.305 3.789 1.00 92.19 82 ARG A O 1
ATOM 664 N N . SER A 1 83 ? -8.167 -6.984 5.932 1.00 92.06 83 SER A N 1
ATOM 665 C CA . SER A 1 83 ? -9.622 -7.054 5.746 1.00 92.06 83 SER A CA 1
ATOM 666 C C . SER A 1 83 ? -10.254 -5.748 5.246 1.00 92.06 83 SER A C 1
ATOM 668 O O . SER A 1 83 ? -11.448 -5.734 4.962 1.00 92.06 83 SER A O 1
ATOM 670 N N . ALA A 1 84 ? -9.482 -4.663 5.146 1.00 92.19 84 ALA A N 1
ATOM 671 C CA . ALA A 1 84 ? -9.933 -3.341 4.719 1.00 92.19 84 ALA A CA 1
ATOM 672 C C . ALA A 1 84 ? -9.019 -2.768 3.612 1.00 92.19 84 ALA A C 1
ATOM 674 O O . ALA A 1 84 ? -8.278 -1.804 3.845 1.00 92.19 84 ALA A O 1
ATOM 675 N N . PRO A 1 85 ? -9.021 -3.374 2.409 1.00 93.31 85 PRO A N 1
ATOM 676 C CA . PRO A 1 85 ? -8.362 -2.789 1.248 1.00 93.31 85 PRO A CA 1
ATOM 677 C C . PRO A 1 85 ? -9.073 -1.498 0.825 1.00 93.31 85 PRO A C 1
ATOM 679 O O . PRO A 1 85 ? -10.300 -1.403 0.877 1.00 93.31 85 PRO A O 1
ATOM 682 N N . LEU A 1 86 ? -8.302 -0.517 0.367 1.00 90.44 86 LEU A N 1
ATOM 683 C CA . LEU A 1 86 ? -8.825 0.691 -0.256 1.00 90.44 86 LEU A CA 1
ATOM 684 C C . LEU A 1 86 ? -8.843 0.524 -1.770 1.00 90.44 86 LEU A C 1
ATOM 686 O O . LEU A 1 86 ? -7.824 0.216 -2.390 1.00 90.44 86 LEU A O 1
ATOM 690 N N . LEU A 1 87 ? -10.004 0.780 -2.370 1.00 88.19 87 LEU A N 1
ATOM 691 C CA . LEU A 1 87 ? -10.111 0.882 -3.816 1.00 88.19 87 LEU A CA 1
ATOM 692 C C . LEU A 1 87 ? -9.496 2.209 -4.265 1.00 88.19 87 LEU A C 1
ATOM 694 O O . LEU A 1 87 ? -9.974 3.284 -3.899 1.00 88.19 87 LEU A O 1
ATOM 698 N N . VAL A 1 88 ? -8.442 2.117 -5.067 1.00 89.12 88 VAL A N 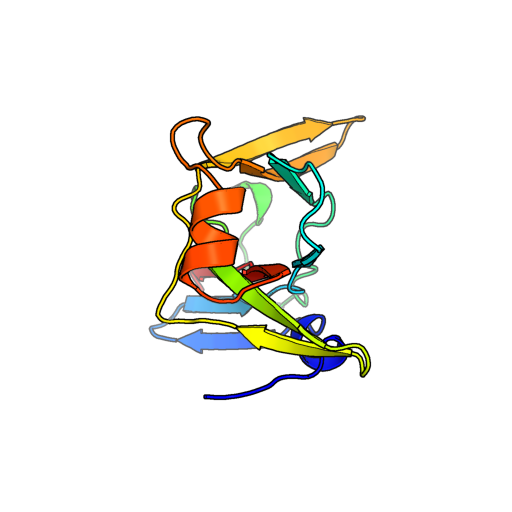1
ATOM 699 C CA . VAL A 1 88 ? -7.692 3.265 -5.575 1.00 89.12 88 VAL A CA 1
ATOM 700 C C . VAL A 1 88 ? -7.534 3.177 -7.085 1.00 89.12 88 VAL A C 1
ATOM 702 O O . VAL A 1 88 ? -7.613 2.098 -7.673 1.00 89.12 88 VAL A O 1
ATOM 705 N N . LYS A 1 89 ? -7.284 4.319 -7.720 1.00 87.75 89 LYS A N 1
ATOM 706 C CA . LYS A 1 89 ? -6.885 4.383 -9.122 1.00 87.75 89 LYS A CA 1
ATOM 707 C C . LYS A 1 89 ? -5.376 4.558 -9.199 1.00 87.75 89 LYS A C 1
ATOM 709 O O . LYS A 1 89 ? -4.864 5.631 -8.887 1.00 87.75 89 LYS A O 1
ATOM 714 N N . PHE A 1 90 ? -4.676 3.517 -9.629 1.00 86.00 90 PHE A N 1
ATOM 715 C CA . PHE A 1 90 ? -3.257 3.613 -9.949 1.00 86.00 90 PHE A CA 1
ATOM 716 C C . PHE A 1 90 ? -3.045 4.441 -11.215 1.00 86.00 90 PHE A C 1
ATOM 718 O O . PHE A 1 90 ? -3.835 4.364 -12.161 1.00 86.00 90 PHE A O 1
ATOM 725 N N . LYS A 1 91 ? -1.991 5.253 -11.225 1.00 81.62 91 LYS A N 1
ATOM 726 C CA . LYS A 1 91 ? -1.632 6.090 -12.370 1.00 81.62 91 LYS A CA 1
ATOM 727 C C . LYS A 1 91 ? -0.140 6.384 -12.401 1.00 81.62 91 LYS A C 1
ATOM 729 O O . LYS A 1 91 ? 0.520 6.363 -11.365 1.00 81.62 91 LYS A O 1
ATOM 734 N N . THR A 1 92 ? 0.349 6.685 -13.595 1.00 80.25 92 THR A N 1
ATOM 735 C CA . THR A 1 92 ? 1.663 7.282 -13.822 1.00 80.25 92 THR A CA 1
ATOM 736 C C . THR A 1 92 ? 1.479 8.735 -14.248 1.00 80.25 92 THR A C 1
ATOM 738 O O . THR A 1 92 ? 0.502 9.081 -14.915 1.00 80.25 92 THR A O 1
ATOM 741 N N . GLU A 1 93 ? 2.377 9.613 -13.818 1.00 78.62 93 GLU A N 1
ATOM 742 C CA . GLU A 1 93 ? 2.383 11.030 -14.183 1.00 78.62 93 GLU A CA 1
ATOM 743 C C . GLU A 1 93 ? 3.820 11.517 -14.372 1.00 78.62 93 GLU A C 1
ATOM 745 O O . GLU A 1 93 ? 4.734 11.072 -13.683 1.00 78.62 93 GLU A O 1
ATOM 750 N N . TYR A 1 94 ? 4.027 12.466 -15.283 1.00 79.81 94 TYR A N 1
ATOM 751 C CA . TYR A 1 94 ? 5.331 13.090 -15.483 1.00 79.81 94 TYR A CA 1
ATOM 752 C C . TYR A 1 94 ? 5.433 14.358 -14.629 1.00 79.81 94 TYR A C 1
ATOM 754 O O . TYR A 1 94 ? 4.733 15.338 -14.887 1.00 79.81 94 TYR A O 1
ATOM 762 N N . ILE A 1 95 ? 6.286 14.343 -13.603 1.00 76.62 95 ILE A N 1
ATOM 763 C CA . ILE A 1 95 ? 6.458 15.443 -12.644 1.00 76.62 95 ILE A CA 1
ATOM 764 C C . ILE A 1 95 ? 7.936 15.840 -12.637 1.00 76.62 95 ILE A C 1
ATOM 766 O O . ILE A 1 95 ? 8.808 14.998 -12.458 1.00 76.62 95 ILE A O 1
ATOM 770 N N . ASN A 1 96 ? 8.232 17.129 -12.838 1.00 80.50 96 ASN A N 1
ATOM 771 C CA . ASN A 1 96 ? 9.596 17.683 -12.799 1.00 80.50 96 ASN A CA 1
ATOM 772 C C . ASN A 1 96 ? 10.626 16.940 -13.676 1.00 80.50 96 ASN A C 1
ATOM 774 O O . ASN A 1 96 ? 11.786 16.803 -13.297 1.00 80.50 96 ASN A O 1
ATOM 778 N N . GLY A 1 97 ? 10.222 16.460 -14.856 1.00 78.12 97 GLY A N 1
ATOM 779 C CA . GLY A 1 97 ? 11.143 15.756 -15.754 1.00 78.12 97 GLY A CA 1
ATOM 780 C C . GLY A 1 97 ? 11.338 14.271 -15.433 1.00 78.12 97 GLY A C 1
ATOM 781 O O . GLY A 1 97 ? 12.209 13.642 -16.027 1.00 78.12 97 GLY A O 1
ATOM 782 N N . GLN A 1 98 ? 10.566 13.713 -14.499 1.00 74.81 98 GLN A N 1
ATOM 783 C CA . GLN A 1 98 ? 10.646 12.311 -14.100 1.00 74.81 98 GLN A CA 1
ATOM 784 C C . GLN A 1 98 ? 9.275 11.645 -14.204 1.00 74.81 98 GLN A C 1
ATOM 786 O O . GLN A 1 98 ? 8.249 12.230 -13.853 1.00 74.81 98 GLN A O 1
ATOM 791 N N . GLU A 1 99 ? 9.260 10.406 -14.694 1.00 74.69 99 GLU A N 1
ATOM 792 C CA . GLU A 1 99 ? 8.072 9.564 -14.624 1.00 74.69 99 GLU A CA 1
ATOM 793 C C . GLU A 1 99 ? 7.876 9.108 -13.176 1.00 74.69 99 GLU A C 1
ATOM 795 O O . GLU A 1 99 ? 8.762 8.523 -12.558 1.00 74.69 99 GLU A O 1
ATOM 800 N N . THR A 1 100 ? 6.706 9.419 -12.639 1.00 78.44 100 THR A N 1
ATOM 801 C CA . THR A 1 100 ? 6.277 9.081 -11.285 1.00 78.44 100 THR A CA 1
ATOM 802 C C . THR A 1 100 ? 5.087 8.149 -11.364 1.00 78.44 100 THR A C 1
ATOM 804 O O . THR A 1 100 ? 4.332 8.158 -12.340 1.00 78.44 100 THR A O 1
ATOM 807 N N . TRP A 1 101 ? 4.907 7.333 -10.341 1.00 80.81 101 TRP A N 1
ATOM 808 C CA . TRP A 1 101 ? 3.832 6.357 -10.281 1.00 80.81 101 TRP A CA 1
ATOM 809 C C . TRP A 1 101 ? 3.223 6.370 -8.890 1.00 80.81 101 TRP A C 1
ATOM 811 O O . TRP A 1 101 ? 3.855 6.741 -7.905 1.00 80.81 101 TRP A O 1
ATOM 821 N N . GLY A 1 102 ? 1.947 6.034 -8.804 1.00 84.00 102 GLY A N 1
ATOM 822 C CA . GLY A 1 102 ? 1.218 6.249 -7.572 1.00 84.00 102 GLY A CA 1
ATOM 823 C C . GLY A 1 102 ? -0.231 5.856 -7.680 1.00 84.00 102 GLY A C 1
ATOM 824 O O . GLY A 1 102 ? -0.651 5.156 -8.606 1.00 84.00 102 GLY A O 1
ATOM 825 N N . PHE A 1 103 ? -1.008 6.336 -6.722 1.00 87.06 103 PHE A N 1
ATOM 826 C CA . PHE A 1 103 ? -2.436 6.100 -6.686 1.00 87.06 103 PHE A CA 1
ATOM 827 C C . PHE A 1 103 ? -3.206 7.341 -6.256 1.00 87.06 103 PHE A C 1
ATOM 829 O O . PHE A 1 103 ? -2.704 8.256 -5.603 1.00 87.06 103 PHE A O 1
ATOM 836 N N . GLU A 1 104 ? -4.474 7.344 -6.625 1.00 88.75 104 GLU A N 1
ATOM 837 C CA . GLU A 1 104 ? -5.451 8.341 -6.233 1.00 88.75 104 GLU A CA 1
ATOM 838 C C . GLU A 1 104 ? -6.643 7.641 -5.590 1.00 88.75 104 GLU A C 1
ATOM 840 O O . GLU A 1 104 ? -7.142 6.639 -6.109 1.00 88.75 104 GLU A O 1
ATOM 845 N N . ILE A 1 105 ? -7.087 8.160 -4.449 1.00 88.31 105 ILE A N 1
ATOM 846 C CA . ILE A 1 105 ? -8.313 7.706 -3.801 1.00 88.31 105 ILE A CA 1
ATOM 847 C C . ILE A 1 105 ? -9.467 8.422 -4.512 1.00 88.31 105 ILE A C 1
ATOM 849 O O . ILE A 1 105 ? -9.504 9.653 -4.496 1.00 88.31 105 ILE A O 1
ATOM 853 N N . PRO A 1 106 ? -10.400 7.698 -5.158 1.00 87.50 106 PRO A N 1
ATOM 854 C CA . PRO A 1 106 ? -11.511 8.329 -5.855 1.00 87.50 106 PRO A CA 1
ATOM 855 C C . PRO A 1 106 ? -12.337 9.202 -4.908 1.00 87.50 106 PRO A C 1
ATOM 857 O O . PRO A 1 106 ? -12.607 8.800 -3.780 1.00 87.50 106 PRO A O 1
ATOM 860 N N . ASN A 1 107 ? -12.840 10.339 -5.396 1.00 85.81 107 ASN A N 1
ATOM 861 C CA . ASN A 1 107 ? -13.698 11.241 -4.611 1.00 85.81 107 ASN A CA 1
ATOM 862 C C . ASN A 1 107 ? -14.972 10.567 -4.065 1.00 85.81 107 ASN A C 1
ATOM 864 O O . ASN A 1 107 ? -15.578 11.060 -3.119 1.00 85.81 107 ASN A O 1
ATOM 868 N N . SER A 1 108 ? -15.389 9.442 -4.655 1.00 87.19 108 SER A N 1
ATOM 869 C CA . SER A 1 108 ? -16.499 8.624 -4.160 1.00 87.19 108 SER A CA 1
ATOM 870 C C . SER A 1 108 ? -16.183 7.890 -2.850 1.00 87.19 108 SER A C 1
ATOM 872 O O . SER A 1 108 ? -17.101 7.424 -2.181 1.00 87.19 108 SER A O 1
ATOM 874 N N . VAL A 1 109 ? -14.906 7.752 -2.482 1.00 86.75 109 VAL A N 1
ATOM 875 C CA . VAL A 1 109 ? -14.465 7.114 -1.240 1.00 86.75 109 VAL A CA 1
ATOM 876 C C . VAL A 1 109 ? -14.338 8.178 -0.155 1.00 86.75 109 VAL A C 1
ATOM 878 O O . VAL A 1 109 ? -13.442 9.021 -0.181 1.00 86.75 109 VAL A O 1
ATOM 881 N N . ASN A 1 110 ? -15.211 8.118 0.850 1.00 88.88 110 ASN A N 1
ATOM 882 C CA . ASN A 1 110 ? -15.072 8.953 2.039 1.00 88.88 110 ASN A CA 1
ATOM 883 C C . ASN A 1 110 ? -14.024 8.346 2.983 1.00 88.88 110 ASN A C 1
ATOM 885 O O . ASN A 1 110 ? -14.353 7.571 3.884 1.00 88.88 110 ASN A O 1
ATOM 889 N N . LEU A 1 111 ? -12.759 8.719 2.778 1.00 87.69 111 LEU A N 1
ATOM 890 C CA . LEU A 1 111 ? -11.634 8.189 3.549 1.00 87.69 111 LEU A CA 1
ATOM 891 C C . LEU A 1 111 ? -11.794 8.415 5.061 1.00 87.69 111 LEU A C 1
ATOM 893 O O . LEU A 1 111 ? -11.484 7.523 5.843 1.00 87.69 111 LEU A O 1
ATOM 897 N N . SER A 1 112 ? -12.320 9.570 5.487 1.00 89.31 112 SER A N 1
ATOM 898 C CA . SER A 1 112 ? -12.532 9.856 6.915 1.00 89.31 112 SER A CA 1
ATOM 899 C C . SER A 1 112 ? -13.524 8.878 7.549 1.00 89.31 112 SER A C 1
ATOM 901 O O . SER A 1 112 ? -13.281 8.370 8.646 1.00 89.31 112 SER A O 1
ATOM 903 N N . SER A 1 113 ? -14.624 8.576 6.854 1.00 90.50 113 SER A N 1
ATOM 904 C CA . SER A 1 113 ? -15.601 7.590 7.321 1.00 90.50 113 SER A CA 1
ATOM 905 C C . SER A 1 113 ? -15.033 6.173 7.331 1.00 90.50 113 SER A C 1
ATOM 907 O O . SER A 1 113 ? -15.257 5.450 8.299 1.00 90.50 113 SER A O 1
ATOM 909 N N . GLU A 1 114 ? -14.270 5.781 6.307 1.00 91.38 114 GLU A N 1
ATOM 910 C CA . GLU A 1 114 ? -13.621 4.463 6.255 1.00 91.38 114 GLU A CA 1
ATOM 911 C C . GLU A 1 114 ? -12.605 4.284 7.395 1.00 91.38 114 GLU A C 1
ATOM 913 O O . GLU A 1 114 ? -12.637 3.282 8.111 1.00 91.38 114 GLU A O 1
ATOM 918 N N . LEU A 1 115 ? -11.770 5.292 7.659 1.00 91.38 115 LEU A N 1
ATOM 919 C CA . LEU A 1 115 ? -10.833 5.280 8.783 1.00 91.38 115 LEU A CA 1
ATOM 920 C C . LEU A 1 115 ? -11.556 5.105 10.125 1.00 91.38 115 LEU A C 1
ATOM 922 O O . LEU A 1 115 ? -11.193 4.228 10.910 1.00 91.38 115 LEU A O 1
ATOM 926 N N . LYS A 1 116 ? -12.628 5.872 10.366 1.00 91.81 116 LYS A N 1
ATOM 927 C CA . LYS A 1 116 ? -13.437 5.761 11.593 1.00 91.81 116 LYS A CA 1
ATOM 928 C C . LYS A 1 116 ? -14.083 4.385 11.733 1.00 91.81 116 LYS A C 1
ATOM 930 O O . LYS A 1 116 ? -13.971 3.764 12.783 1.00 91.81 116 LYS A O 1
ATOM 935 N N . LYS A 1 117 ? -14.719 3.887 10.671 1.00 94.06 117 LYS A N 1
ATOM 936 C CA . LYS A 1 117 ? -15.392 2.579 10.645 1.00 94.06 117 LYS A CA 1
ATOM 937 C C . LYS A 1 117 ? -14.441 1.429 10.984 1.00 94.06 117 LYS A C 1
ATOM 939 O O . LYS A 1 117 ? -14.846 0.470 11.636 1.00 94.06 117 LYS A O 1
ATOM 944 N N . HIS A 1 118 ? -13.186 1.527 10.553 1.00 93.31 118 HIS A N 1
ATOM 945 C CA . HIS A 1 118 ? -12.177 0.485 10.741 1.00 93.31 118 HIS A CA 1
ATOM 946 C C . HIS A 1 118 ? -11.229 0.737 11.930 1.00 93.31 118 HIS A C 1
ATOM 948 O O . HIS A 1 118 ? -10.299 -0.048 12.155 1.00 93.31 118 HIS A O 1
ATOM 954 N N . ASN A 1 119 ? -11.473 1.788 12.727 1.00 93.19 119 ASN A N 1
ATOM 955 C CA . ASN A 1 119 ? -10.577 2.251 13.792 1.00 93.19 119 ASN A CA 1
ATOM 956 C C . ASN A 1 119 ? -9.126 2.389 13.294 1.00 93.19 119 ASN A C 1
ATOM 958 O O . ASN A 1 119 ? -8.191 1.913 13.937 1.00 93.19 119 ASN A O 1
ATOM 962 N N . ALA A 1 120 ? -8.958 2.947 12.099 1.00 93.81 120 ALA A N 1
ATOM 963 C CA . ALA A 1 120 ? -7.686 3.166 11.427 1.00 93.81 120 ALA A CA 1
ATOM 964 C C . ALA A 1 120 ? -7.305 4.651 11.481 1.00 93.81 120 ALA A C 1
ATOM 966 O O . ALA A 1 120 ? -8.167 5.524 11.567 1.00 93.81 120 ALA A O 1
ATOM 967 N N . ASN A 1 121 ? -6.007 4.937 11.424 1.00 92.81 121 ASN A N 1
ATOM 968 C CA . ASN A 1 121 ? -5.456 6.299 11.443 1.00 92.81 121 ASN A CA 1
ATOM 969 C C . ASN A 1 121 ? -4.435 6.538 10.317 1.00 92.81 121 ASN A C 1
ATOM 971 O O . ASN A 1 121 ? -3.858 7.620 10.219 1.00 92.81 121 ASN A O 1
ATOM 975 N N . ALA A 1 122 ? -4.214 5.530 9.473 1.00 92.31 122 ALA A N 1
ATOM 976 C CA . ALA A 1 122 ? -3.256 5.578 8.391 1.00 92.31 122 ALA A CA 1
ATOM 977 C C . ALA A 1 122 ? -3.740 4.794 7.168 1.00 92.31 122 ALA A C 1
ATOM 979 O O . ALA A 1 122 ? -4.639 3.951 7.239 1.00 92.31 122 ALA A O 1
ATOM 980 N N . VAL A 1 123 ? -3.090 5.065 6.044 1.00 92.00 123 VAL A N 1
ATOM 981 C CA . VAL A 1 123 ? -3.168 4.296 4.807 1.00 92.00 123 VAL A CA 1
ATOM 982 C C . VAL A 1 123 ? -1.778 3.749 4.516 1.00 92.00 123 VAL A C 1
ATOM 984 O O . VAL A 1 123 ? -0.793 4.476 4.612 1.00 92.00 123 VAL A O 1
ATOM 987 N N . VAL A 1 124 ? -1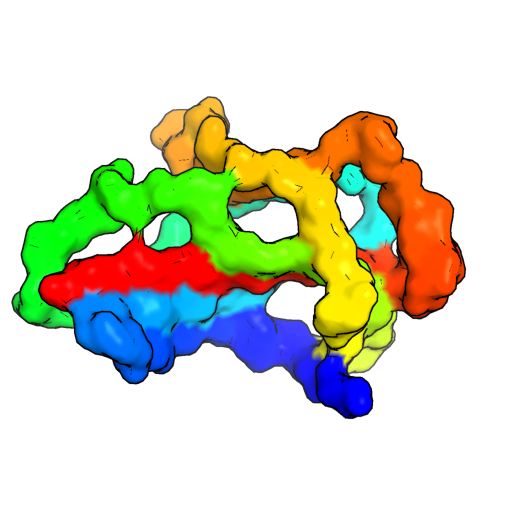.694 2.469 4.170 1.00 92.25 124 VAL A N 1
ATOM 988 C CA . VAL A 1 124 ? -0.447 1.831 3.746 1.00 92.25 124 VAL A CA 1
ATOM 989 C C . VAL A 1 124 ? -0.592 1.388 2.309 1.00 92.25 124 VAL A C 1
ATOM 991 O O . VAL A 1 124 ? -1.487 0.613 1.972 1.00 92.25 124 VAL A O 1
ATOM 994 N N . TRP A 1 125 ? 0.326 1.847 1.478 1.00 92.00 125 TRP A N 1
ATOM 995 C CA . TRP A 1 125 ? 0.531 1.337 0.140 1.00 92.00 125 TRP A CA 1
ATOM 996 C C . TRP A 1 125 ? 1.691 0.349 0.155 1.00 92.00 125 TRP A C 1
ATOM 998 O O . TRP A 1 125 ? 2.754 0.629 0.705 1.00 92.00 125 TRP A O 1
ATOM 1008 N N . LEU A 1 126 ? 1.448 -0.829 -0.411 1.00 89.75 126 LEU A N 1
ATOM 1009 C CA . LEU A 1 126 ? 2.410 -1.910 -0.576 1.00 89.75 126 LEU A CA 1
ATOM 1010 C C . LEU A 1 126 ? 2.673 -2.097 -2.065 1.00 89.75 126 LEU A C 1
ATOM 1012 O O . LEU A 1 126 ? 1.908 -2.823 -2.716 1.00 89.75 126 LEU A O 1
ATOM 1016 N N . PRO A 1 127 ? 3.696 -1.432 -2.613 1.00 85.12 127 PRO A N 1
ATOM 1017 C CA . PRO A 1 127 ? 3.956 -1.522 -4.026 1.00 85.12 127 PRO A CA 1
ATOM 1018 C C . PRO A 1 127 ? 4.559 -2.853 -4.439 1.00 85.12 127 PRO A C 1
ATOM 1020 O O . PRO A 1 127 ? 5.413 -3.413 -3.752 1.00 85.12 127 PRO A O 1
ATOM 1023 N N . VAL A 1 128 ? 4.108 -3.352 -5.588 1.00 81.81 128 VAL A N 1
ATOM 1024 C CA . VAL A 1 128 ? 4.571 -4.619 -6.150 1.00 81.81 128 VAL A CA 1
ATOM 1025 C C . VAL A 1 128 ? 4.805 -4.459 -7.642 1.00 81.81 128 VAL A C 1
ATOM 1027 O O . VAL A 1 128 ? 3.988 -3.859 -8.340 1.00 81.81 128 VAL A O 1
ATOM 1030 N N . MET A 1 129 ? 5.898 -5.041 -8.129 1.00 77.38 129 MET A N 1
ATOM 1031 C CA . MET A 1 129 ? 6.171 -5.200 -9.553 1.00 77.38 129 MET A CA 1
ATOM 1032 C C . MET A 1 129 ? 6.330 -6.678 -9.890 1.00 77.38 129 MET A C 1
ATOM 1034 O O . MET A 1 129 ? 7.066 -7.402 -9.220 1.00 77.38 129 MET A O 1
ATOM 1038 N N . GLU A 1 130 ? 5.662 -7.112 -10.955 1.00 75.38 130 GLU A N 1
ATOM 1039 C CA . GLU A 1 130 ? 5.858 -8.438 -11.535 1.00 75.38 130 GLU A CA 1
ATOM 1040 C C . GLU A 1 130 ? 6.697 -8.321 -12.803 1.00 75.38 130 GLU A C 1
ATOM 1042 O O . GLU A 1 130 ? 6.325 -7.627 -13.750 1.00 75.38 130 GLU A O 1
ATOM 1047 N N . VAL A 1 131 ? 7.816 -9.037 -12.833 1.00 71.38 131 VAL A N 1
ATOM 1048 C CA . VAL A 1 131 ? 8.688 -9.136 -14.000 1.00 71.38 131 VAL A CA 1
ATOM 1049 C C . VAL A 1 131 ? 8.638 -10.575 -14.497 1.00 71.38 131 VAL A C 1
ATOM 1051 O O . VAL A 1 131 ? 8.844 -11.516 -13.727 1.00 71.38 131 VAL A O 1
ATOM 1054 N N . ASN A 1 132 ? 8.330 -10.749 -15.782 1.00 65.75 132 ASN A N 1
ATOM 1055 C CA . ASN A 1 132 ? 8.481 -12.048 -16.431 1.00 65.75 132 ASN A CA 1
ATOM 1056 C C . ASN A 1 132 ? 9.986 -12.334 -16.570 1.00 65.75 132 ASN A C 1
ATOM 1058 O O . ASN A 1 132 ? 10.717 -11.450 -17.011 1.00 65.75 132 ASN A O 1
ATOM 1062 N N . ASP A 1 133 ? 10.432 -13.518 -16.149 1.00 54.06 133 ASP A N 1
ATOM 1063 C CA . ASP A 1 133 ? 11.800 -14.006 -16.398 1.00 54.06 133 ASP A CA 1
ATOM 1064 C C . ASP A 1 133 ? 11.966 -14.350 -17.894 1.00 54.06 133 ASP A C 1
ATOM 1066 O O . ASP A 1 133 ? 11.017 -14.948 -18.463 1.00 54.06 133 ASP A O 1
#

Sequence (133 aa):
MTMTSVKKLEQVTYEKKNGKLIIHDQARIIIAEGFSKMMDTTLPSIPQLPHLKISLAKTLNHNFGNVYLARFYPNEQVEILRSAPLLVKFKTEYINGQETWGFEIPNSVNLSSELKKHNANAVVWLPVMEVND